Protein AF-A4H6W3-F1 (afdb_monomer)

Organism: Leishmania braziliensis (NCBI:txid5660)

Sequence (110 aa):
MGSAGGGGSGFPPGGPLGGFLDRALEWCSESHARDIASEMGVDLREIRFEKTPEGGMNVMVDAPKATPLQIEQLGKRVQEECPVARFRKTQVSSPKQEMKWVQLPPQYDR

InterPro domains:
  IPR036102 OsmC/Ohr superfamily [SSF82784] (20-92)

pLDDT: mean 73.42, std 17.26, range [34.59, 90.5]

Radius of gyration: 17.49 Å; Cα contacts (8 Å, |Δi|>4): 126; chains: 1; bounding box: 36×40×61 Å

Mean predicted aligned error: 10.93 Å

Solvent-accessible surface area (backbone atoms only — not comparable to full-atom values): 6588 Å² total; per-residue (Å²): 137,84,83,86,84,81,79,87,73,88,79,67,101,65,58,79,64,51,60,53,54,49,51,50,30,50,52,46,40,53,54,45,41,55,55,51,25,58,76,71,72,38,62,70,77,47,79,45,81,43,75,42,98,74,69,11,33,41,35,32,30,38,32,93,84,50,51,72,69,56,42,42,51,48,43,53,51,26,36,71,71,27,68,57,44,41,50,49,59,75,66,44,88,46,85,70,31,42,77,43,48,40,73,44,73,81,77,76,87,125

Secondary structure (DSSP, 8-state):
------------S--HHHHHHHHHHHHHHHHHHHHHHHHTT----EEEEEE-TTS-EEEEEE-TT--HHHHHHHHHHHHHH-HHHHHHHHH--SGGGSEEEEEPP-----

Nearest PDB structures (foldseek):
  8jiw-assembly1_BH  TM=6.450E-01  e=3.423E-01  Triticum aestivum
  8fmw-assembly1_C  TM=5.587E-01  e=7.070E-01  Borreliella burgdorferi B31
  5wyk-assembly1_SI  TM=4.043E-01  e=7.070E-01  Saccharomyces cerevisiae S288C
  6zqe-assembly1_DH  TM=3.829E-01  e=9.203E-01  Saccharomyces cerevisiae S288C
  7qiz-assembly1_x  TM=3.526E-01  e=5.457E+00  Solanum lycopersicum

Structure (mmCIF, N/CA/C/O backbone):
data_AF-A4H6W3-F1
#
_entry.id   AF-A4H6W3-F1
#
loop_
_atom_site.group_PDB
_atom_site.id
_atom_site.type_symbol
_atom_site.label_atom_id
_atom_site.label_alt_id
_atom_site.label_comp_id
_atom_site.label_asym_id
_atom_site.label_entity_id
_atom_site.label_seq_id
_atom_site.pdbx_PDB_ins_code
_atom_site.Cartn_x
_atom_site.Cartn_y
_atom_site.Cartn_z
_atom_site.occupancy
_atom_site.B_iso_or_equiv
_atom_site.auth_seq_id
_atom_site.auth_comp_id
_atom_site.auth_asym_id
_atom_site.auth_atom_id
_atom_site.pdbx_PDB_model_num
ATOM 1 N N . MET A 1 1 ? 4.016 28.205 -50.376 1.00 44.25 1 MET A N 1
ATOM 2 C CA . MET A 1 1 ? 4.354 26.993 -49.597 1.00 44.25 1 MET A CA 1
ATOM 3 C C . MET A 1 1 ? 4.032 27.299 -48.148 1.00 44.25 1 MET A C 1
ATOM 5 O O . MET A 1 1 ? 4.608 28.228 -47.602 1.00 44.25 1 MET A O 1
ATOM 9 N N . GLY A 1 2 ? 2.995 26.656 -47.610 1.00 38.00 2 GLY A N 1
ATOM 10 C CA . GLY A 1 2 ? 2.448 26.957 -46.289 1.00 38.00 2 GLY A CA 1
ATOM 11 C C . GLY A 1 2 ? 3.134 26.185 -45.160 1.00 38.00 2 GLY A C 1
ATOM 12 O O . GLY A 1 2 ? 3.535 25.045 -45.352 1.00 38.00 2 GLY A O 1
ATOM 13 N N . SER A 1 3 ? 3.203 26.862 -44.012 1.00 44.16 3 SER A N 1
ATOM 14 C CA . SER A 1 3 ? 3.145 26.378 -42.626 1.00 44.16 3 SER A CA 1
ATOM 15 C C . SER A 1 3 ? 4.064 25.238 -42.170 1.00 44.16 3 SER A C 1
ATOM 17 O O . SER A 1 3 ? 3.796 24.068 -42.416 1.00 44.16 3 SER A O 1
ATOM 19 N N . ALA A 1 4 ? 5.023 25.581 -41.306 1.00 44.91 4 ALA A N 1
ATOM 20 C CA . ALA A 1 4 ? 5.488 24.698 -40.238 1.00 44.91 4 ALA A CA 1
ATOM 21 C C . ALA A 1 4 ? 5.136 25.345 -38.890 1.00 44.91 4 ALA A C 1
ATOM 23 O O . ALA A 1 4 ? 5.862 26.189 -38.369 1.00 44.91 4 ALA A O 1
ATOM 24 N N . GLY A 1 5 ? 3.963 24.981 -38.370 1.00 43.53 5 GLY A N 1
ATOM 25 C CA . GLY A 1 5 ? 3.666 25.101 -36.950 1.00 43.53 5 GLY A CA 1
ATOM 26 C C . GLY A 1 5 ? 4.409 24.006 -36.188 1.00 43.53 5 GLY A C 1
ATOM 27 O O . GLY A 1 5 ? 4.471 22.866 -36.638 1.00 43.53 5 GLY A O 1
ATOM 28 N N . GLY A 1 6 ? 4.962 24.360 -35.035 1.00 37.91 6 GLY A N 1
ATOM 29 C CA . GLY A 1 6 ? 5.578 23.430 -34.095 1.00 37.91 6 GLY A CA 1
ATOM 30 C C . GLY A 1 6 ? 5.358 23.939 -32.681 1.00 37.91 6 GLY A C 1
ATOM 31 O O . GLY A 1 6 ? 6.277 24.445 -32.049 1.00 37.91 6 GLY A O 1
ATOM 32 N N . GLY A 1 7 ? 4.102 23.902 -32.237 1.00 37.09 7 GLY A N 1
ATOM 33 C CA . GLY A 1 7 ? 3.741 24.099 -30.839 1.00 37.09 7 GLY A CA 1
ATOM 34 C C . GLY A 1 7 ? 3.933 22.815 -30.032 1.00 37.09 7 GLY A C 1
ATOM 35 O O . GLY A 1 7 ? 3.753 21.721 -30.560 1.00 37.09 7 GLY A O 1
ATOM 36 N N . GLY A 1 8 ? 4.229 22.986 -28.741 1.00 39.81 8 GLY A N 1
ATOM 37 C CA . GLY A 1 8 ? 4.244 21.928 -27.725 1.00 39.81 8 GLY A CA 1
ATOM 38 C C . GLY A 1 8 ? 5.522 21.082 -27.762 1.00 39.81 8 GLY A C 1
ATOM 39 O O . GLY A 1 8 ? 6.001 20.695 -28.812 1.00 39.81 8 GLY A O 1
ATOM 40 N N . SER A 1 9 ? 6.155 20.708 -26.662 1.00 40.94 9 SER A N 1
ATOM 41 C CA . SER A 1 9 ? 5.705 20.648 -25.277 1.00 40.94 9 SER A CA 1
ATOM 42 C C . SER A 1 9 ? 6.974 20.530 -24.439 1.00 40.94 9 SER A C 1
ATOM 44 O O . SER A 1 9 ? 7.885 19.792 -24.818 1.00 40.94 9 SER A O 1
ATOM 46 N N . GLY A 1 10 ? 7.044 21.232 -23.310 1.00 37.50 10 GLY A N 1
ATOM 47 C CA . GLY A 1 10 ? 8.053 20.940 -22.300 1.00 37.50 10 GLY A CA 1
ATOM 48 C C . GLY A 1 10 ? 7.962 19.464 -21.919 1.00 37.50 10 GLY A C 1
ATOM 49 O O . GLY A 1 10 ? 6.898 18.991 -21.533 1.00 37.50 10 GLY A O 1
ATOM 50 N N . PHE A 1 11 ? 9.061 18.734 -22.076 1.00 34.59 11 PHE A N 1
ATOM 51 C CA . PHE A 1 11 ? 9.215 17.406 -21.500 1.00 34.59 11 PHE A CA 1
ATOM 52 C C . PHE A 1 11 ? 9.445 17.575 -19.990 1.00 34.59 11 PHE A C 1
ATOM 54 O O . PHE A 1 11 ? 10.494 18.105 -19.613 1.00 34.59 11 PHE A O 1
ATOM 61 N N . PRO A 1 12 ? 8.524 17.149 -19.103 1.00 46.84 12 PRO A N 1
ATOM 62 C CA . PRO A 1 12 ? 8.893 16.889 -17.722 1.00 46.84 12 PRO A CA 1
ATOM 63 C C . PRO A 1 12 ? 9.746 15.605 -17.669 1.00 46.84 12 PRO A C 1
ATOM 65 O O . PRO A 1 12 ? 9.716 14.795 -18.604 1.00 46.84 12 PRO A O 1
ATOM 68 N N . PRO A 1 13 ? 10.515 15.382 -16.591 1.00 42.88 13 PRO A N 1
ATOM 69 C CA . PRO A 1 13 ? 11.284 14.158 -16.407 1.00 42.88 13 PRO A CA 1
ATOM 70 C C . PRO A 1 13 ? 10.316 12.991 -16.158 1.00 42.88 13 PRO A C 1
ATOM 72 O O . PRO A 1 13 ? 9.907 12.722 -15.035 1.00 42.88 13 PRO A O 1
ATOM 75 N N . GLY A 1 14 ? 9.900 12.331 -17.235 1.00 44.22 14 GLY A N 1
ATOM 76 C CA . GLY A 1 14 ? 8.948 11.225 -17.208 1.00 44.22 14 GLY A CA 1
ATOM 77 C C . GLY A 1 14 ? 8.569 10.833 -18.629 1.00 44.22 14 GLY A C 1
ATOM 78 O O . GLY A 1 14 ? 7.533 11.246 -19.138 1.00 44.22 14 GLY A O 1
ATOM 79 N N . GLY A 1 15 ? 9.450 10.093 -19.303 1.00 37.00 15 GLY A N 1
ATOM 80 C CA . GLY A 1 15 ? 9.222 9.651 -20.678 1.00 37.00 15 GLY A CA 1
ATOM 81 C C . GLY A 1 15 ? 7.964 8.774 -20.832 1.00 37.00 15 GLY A C 1
ATOM 82 O O . GLY A 1 15 ? 7.452 8.240 -19.846 1.00 37.00 15 GLY A O 1
ATOM 83 N N . PRO A 1 16 ? 7.487 8.558 -22.072 1.00 43.25 16 PRO A N 1
ATOM 84 C CA . PRO A 1 16 ? 6.228 7.863 -22.381 1.00 43.25 16 PRO A CA 1
ATOM 85 C C . PRO A 1 16 ? 6.128 6.439 -21.810 1.00 43.25 16 PRO A C 1
ATOM 87 O O . PRO A 1 16 ? 5.028 5.944 -21.596 1.00 43.25 16 PRO A O 1
ATOM 90 N N . LEU A 1 17 ? 7.255 5.797 -21.493 1.00 45.69 17 LEU A N 1
ATOM 91 C CA . LEU A 1 17 ? 7.297 4.482 -20.846 1.00 45.69 17 LEU A CA 1
ATOM 92 C C . LEU A 1 17 ? 6.874 4.513 -19.369 1.00 45.69 17 LEU A C 1
ATOM 94 O O . LEU A 1 17 ? 6.315 3.531 -18.884 1.00 45.69 17 LEU A O 1
ATOM 98 N N . GLY A 1 18 ? 7.083 5.636 -18.674 1.00 53.25 18 GLY A N 1
ATOM 99 C CA . GLY A 1 18 ? 6.645 5.815 -17.289 1.00 53.25 18 GLY A CA 1
ATOM 100 C C . GLY A 1 18 ? 5.125 5.744 -17.177 1.00 53.25 18 GLY A C 1
ATOM 101 O O . GLY A 1 18 ? 4.609 5.022 -16.339 1.00 53.25 18 GLY A O 1
ATOM 102 N N . GLY A 1 19 ? 4.393 6.373 -18.102 1.00 64.56 19 GLY A N 1
ATOM 103 C CA . GLY A 1 19 ? 2.927 6.328 -18.117 1.00 64.56 19 GLY A CA 1
ATOM 104 C C . GLY A 1 19 ? 2.347 4.919 -18.280 1.00 64.56 19 GLY A C 1
ATOM 105 O O . GLY A 1 19 ? 1.423 4.557 -17.556 1.00 64.56 19 GLY A O 1
ATOM 106 N N . PHE A 1 20 ? 2.897 4.107 -19.190 1.00 69.12 20 PHE A N 1
ATOM 107 C CA . PHE A 1 20 ? 2.402 2.744 -19.429 1.00 69.12 20 PHE A CA 1
ATOM 108 C C . PHE A 1 20 ? 2.765 1.773 -18.305 1.00 69.12 20 PHE A C 1
ATOM 110 O O . PHE A 1 20 ? 1.905 1.006 -17.876 1.00 69.12 20 PHE A O 1
ATOM 117 N N . LEU A 1 21 ? 4.009 1.806 -17.816 1.00 70.56 21 LEU A N 1
ATOM 118 C CA . LEU A 1 21 ? 4.433 0.947 -16.707 1.00 70.56 21 LEU A CA 1
ATOM 119 C C . LEU A 1 21 ? 3.747 1.341 -15.400 1.00 70.56 21 LEU A C 1
ATOM 121 O O . LEU A 1 21 ? 3.346 0.458 -14.649 1.00 70.56 21 LEU A O 1
ATOM 125 N N . ASP A 1 22 ? 3.549 2.639 -15.158 1.00 72.25 22 ASP A N 1
ATOM 126 C CA . ASP A 1 22 ? 2.782 3.114 -14.009 1.00 72.25 22 ASP A CA 1
ATOM 127 C C . ASP A 1 22 ? 1.327 2.655 -14.101 1.00 72.25 22 ASP A C 1
ATOM 129 O O . ASP A 1 22 ? 0.802 2.144 -13.124 1.00 72.25 22 ASP A O 1
ATOM 133 N N . ARG A 1 23 ? 0.694 2.733 -15.276 1.00 76.75 23 ARG A N 1
ATOM 134 C CA . ARG A 1 23 ? -0.688 2.266 -15.453 1.00 76.75 23 ARG A CA 1
ATOM 135 C C . ARG A 1 23 ? -0.829 0.747 -15.338 1.00 76.75 23 ARG A C 1
ATOM 137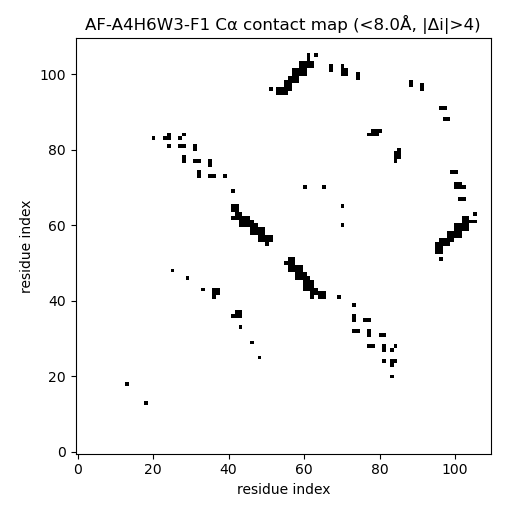 O O . ARG A 1 23 ? -1.811 0.260 -14.785 1.00 76.75 23 ARG A O 1
ATOM 144 N N . ALA A 1 24 ? 0.150 -0.008 -15.835 1.00 79.50 24 ALA A N 1
ATOM 145 C CA . ALA A 1 24 ? 0.205 -1.456 -15.652 1.00 79.50 24 ALA A CA 1
ATOM 146 C C . ALA A 1 24 ? 0.414 -1.824 -14.177 1.00 79.50 24 ALA A C 1
ATOM 148 O O . ALA A 1 24 ? -0.200 -2.767 -13.684 1.00 79.50 24 ALA A O 1
ATOM 149 N N . LEU A 1 25 ? 1.249 -1.064 -13.465 1.00 79.19 25 LEU A N 1
ATOM 150 C CA . LEU A 1 25 ? 1.457 -1.221 -12.034 1.00 79.19 25 LEU A CA 1
ATOM 151 C C . LEU A 1 25 ? 0.195 -0.883 -11.250 1.00 79.19 25 LEU A C 1
ATOM 153 O O . LEU A 1 25 ? -0.166 -1.669 -10.385 1.00 79.19 25 LEU A O 1
ATOM 157 N N . GLU A 1 26 ? -0.474 0.228 -11.551 1.00 83.12 26 GLU A N 1
ATOM 158 C CA . GLU A 1 26 ? -1.748 0.618 -10.939 1.00 83.12 26 GLU A CA 1
ATOM 159 C C . GLU A 1 26 ? -2.764 -0.515 -11.090 1.00 83.12 26 GLU A C 1
ATOM 161 O O . GLU A 1 26 ? -3.261 -1.025 -10.092 1.00 83.12 26 GLU A O 1
ATOM 166 N N . TRP A 1 27 ? -2.979 -1.005 -12.314 1.00 83.25 27 TRP A N 1
ATOM 167 C CA . TRP A 1 27 ? -3.961 -2.058 -12.573 1.00 83.25 27 TRP A CA 1
ATOM 168 C C . TRP A 1 27 ? -3.604 -3.399 -11.913 1.00 83.25 27 TRP A C 1
ATOM 170 O O . TRP A 1 27 ? -4.449 -4.012 -11.261 1.00 83.25 27 TRP A O 1
ATOM 180 N N . CYS A 1 28 ? -2.349 -3.845 -12.036 1.00 85.12 28 CYS A N 1
ATOM 181 C CA . CYS A 1 28 ? -1.859 -5.066 -11.390 1.00 85.12 28 CYS A CA 1
ATOM 182 C C . CYS A 1 28 ? -1.979 -4.976 -9.865 1.00 85.12 28 CYS A C 1
ATOM 184 O O . CYS A 1 28 ? -2.483 -5.895 -9.220 1.00 85.12 28 CYS A O 1
ATOM 186 N N . SER A 1 29 ? -1.562 -3.845 -9.291 1.00 83.44 29 SER A N 1
ATOM 187 C CA . SER A 1 29 ? -1.627 -3.617 -7.849 1.00 83.44 29 SER A CA 1
ATOM 188 C C . SER A 1 29 ? -3.070 -3.557 -7.365 1.00 83.44 29 SER A C 1
ATOM 190 O O . SER A 1 29 ? -3.371 -4.119 -6.323 1.00 83.44 29 SER A O 1
ATOM 192 N N . GLU A 1 30 ? -3.968 -2.915 -8.112 1.00 86.56 30 GLU A N 1
ATOM 193 C CA . GLU A 1 30 ? -5.386 -2.809 -7.768 1.00 86.56 30 GLU A CA 1
ATOM 194 C C . GLU A 1 30 ? -6.088 -4.172 -7.813 1.00 86.56 30 GLU A C 1
ATOM 196 O O . GLU A 1 30 ? -6.855 -4.491 -6.905 1.00 86.56 30 GLU A O 1
ATOM 201 N N . SER A 1 31 ? -5.797 -4.995 -8.829 1.00 87.25 31 SER A N 1
ATOM 202 C CA . SER A 1 31 ? -6.344 -6.353 -8.940 1.00 87.25 31 SER A CA 1
ATOM 203 C C . SER A 1 31 ? -5.917 -7.214 -7.751 1.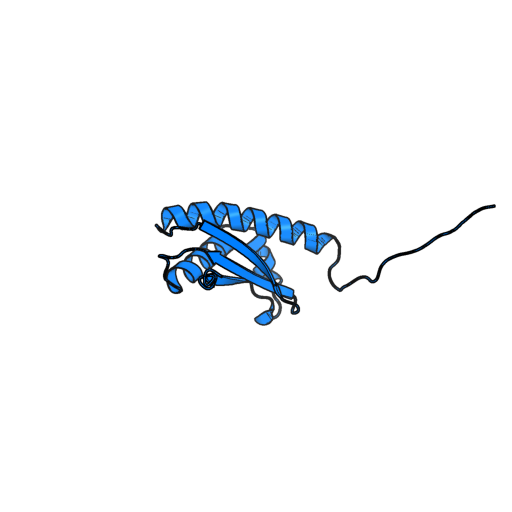00 87.25 31 SER A C 1
ATOM 205 O O . SER A 1 31 ? -6.770 -7.690 -7.008 1.00 87.25 31 SER A O 1
ATOM 207 N N . HIS A 1 32 ? -4.606 -7.337 -7.512 1.00 88.12 32 HIS A N 1
ATOM 208 C CA . HIS A 1 32 ? -4.089 -8.130 -6.393 1.00 88.12 32 HIS A CA 1
ATOM 209 C C . HIS A 1 32 ? -4.533 -7.578 -5.038 1.00 88.12 32 HIS A C 1
ATOM 211 O O . HIS A 1 32 ? -4.816 -8.345 -4.123 1.00 88.12 32 HIS A O 1
ATOM 217 N N . ALA A 1 33 ? -4.625 -6.255 -4.886 1.00 89.31 33 ALA A N 1
ATOM 218 C CA . ALA A 1 33 ? -5.042 -5.665 -3.623 1.00 89.31 33 ALA A CA 1
ATOM 219 C C . ALA A 1 33 ? -6.481 -6.023 -3.254 1.00 89.31 33 ALA A C 1
ATOM 221 O O . ALA A 1 33 ? -6.743 -6.252 -2.078 1.00 89.31 33 ALA A O 1
ATOM 222 N N . ARG A 1 34 ? -7.408 -6.105 -4.216 1.00 89.06 34 ARG A N 1
ATOM 223 C CA . ARG A 1 34 ? -8.785 -6.543 -3.931 1.00 89.06 34 ARG A CA 1
ATOM 224 C C . ARG A 1 34 ? -8.846 -8.004 -3.501 1.00 89.06 34 ARG A C 1
ATOM 226 O O . ARG A 1 34 ? -9.541 -8.320 -2.533 1.00 89.06 34 ARG A O 1
ATOM 233 N N . ASP A 1 35 ? -8.093 -8.863 -4.178 1.00 90.50 35 ASP A N 1
ATOM 234 C CA . ASP A 1 35 ? -8.045 -10.292 -3.867 1.00 90.50 35 ASP A CA 1
ATOM 235 C C . ASP A 1 35 ? -7.428 -10.521 -2.476 1.00 90.50 35 ASP A C 1
ATOM 237 O O . ASP A 1 35 ? -8.063 -11.103 -1.595 1.00 90.50 35 ASP A O 1
ATOM 241 N N . ILE A 1 36 ? -6.248 -9.948 -2.217 1.00 90.06 36 ILE A N 1
ATOM 242 C CA . ILE A 1 36 ? -5.554 -10.055 -0.926 1.00 90.06 36 ILE A CA 1
ATOM 243 C C . ILE A 1 36 ? -6.365 -9.408 0.204 1.00 90.06 36 ILE A C 1
ATOM 245 O O . ILE A 1 36 ? -6.427 -9.959 1.303 1.00 90.06 36 ILE A O 1
ATOM 249 N N . ALA A 1 37 ? -6.995 -8.251 -0.029 1.00 89.94 37 ALA A N 1
ATOM 250 C CA . ALA A 1 37 ? -7.837 -7.615 0.983 1.00 89.94 37 ALA A CA 1
ATOM 251 C C . ALA A 1 37 ? -9.002 -8.530 1.383 1.00 89.94 37 ALA A C 1
ATOM 253 O O . ALA A 1 37 ? -9.273 -8.683 2.574 1.00 89.94 37 ALA A O 1
ATOM 254 N N . SER A 1 38 ? -9.616 -9.206 0.408 1.00 89.31 38 SER A N 1
ATOM 255 C CA . SER A 1 38 ? -10.677 -10.185 0.657 1.00 89.31 38 SER A CA 1
ATOM 256 C C . SER A 1 38 ? -10.172 -11.374 1.485 1.00 89.31 38 SER 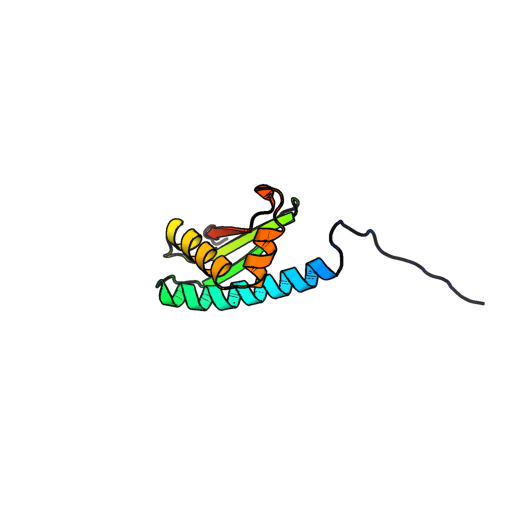A C 1
ATOM 258 O O . SER A 1 38 ? -10.826 -11.763 2.451 1.00 89.31 38 SER A O 1
ATOM 260 N N . GLU A 1 39 ? -8.983 -11.905 1.182 1.00 90.31 39 GLU A N 1
ATOM 261 C CA . GLU A 1 39 ? -8.348 -12.979 1.968 1.00 90.31 39 GLU A CA 1
ATOM 262 C C . GLU A 1 39 ? -8.013 -12.554 3.406 1.00 90.31 39 GLU A C 1
ATOM 264 O O . GLU A 1 39 ? -8.139 -13.343 4.342 1.00 90.31 39 GLU A O 1
ATOM 269 N N . MET A 1 40 ? -7.579 -11.305 3.592 1.00 87.88 40 MET A N 1
ATOM 270 C CA . MET A 1 40 ? -7.204 -10.745 4.894 1.00 87.88 40 MET A CA 1
ATOM 271 C C . MET A 1 40 ? -8.408 -10.270 5.722 1.00 87.88 40 MET A C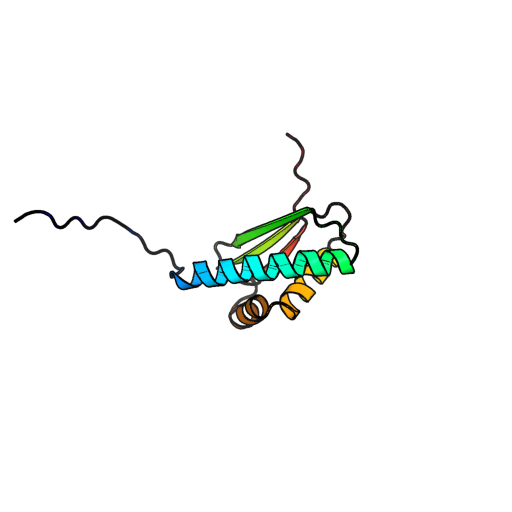 1
ATOM 273 O O . MET A 1 40 ? -8.227 -9.839 6.864 1.00 87.88 40 MET A O 1
ATOM 277 N N . GLY A 1 41 ? -9.623 -10.306 5.165 1.00 88.88 41 GLY A N 1
ATOM 278 C CA . GLY A 1 41 ? -10.821 -9.750 5.798 1.00 88.88 41 GLY A CA 1
ATOM 279 C C . GLY A 1 41 ? -10.796 -8.220 5.917 1.00 88.88 41 GLY A C 1
ATOM 280 O O . GLY A 1 41 ? -11.423 -7.655 6.814 1.00 88.88 41 GLY A O 1
ATOM 281 N N . VAL A 1 42 ? -10.049 -7.544 5.042 1.00 89.19 42 VAL A N 1
ATOM 282 C CA . VAL A 1 42 ? -9.975 -6.084 4.949 1.00 89.19 42 VAL A CA 1
ATOM 28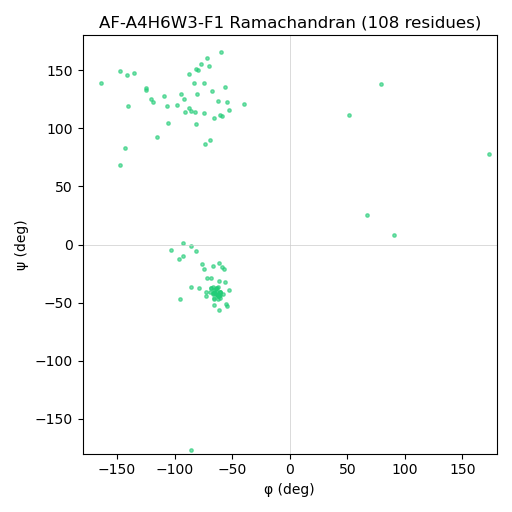3 C C . VAL A 1 42 ? -11.087 -5.587 4.022 1.00 89.19 42 VAL A C 1
ATOM 285 O O . VAL A 1 42 ? -11.105 -5.899 2.836 1.00 89.19 42 VAL A O 1
ATOM 288 N N . ASP A 1 43 ? -12.007 -4.784 4.566 1.00 88.94 43 ASP A N 1
ATOM 289 C CA . ASP A 1 43 ? -13.060 -4.106 3.794 1.00 88.94 43 ASP A CA 1
ATOM 290 C C . ASP A 1 43 ? -12.455 -2.945 2.997 1.00 88.94 43 ASP A C 1
ATOM 292 O O . ASP A 1 43 ? -12.371 -1.820 3.489 1.00 88.94 43 ASP A O 1
ATOM 296 N N . LEU A 1 44 ? -11.964 -3.255 1.799 1.00 87.56 44 LEU A N 1
ATOM 297 C CA . LEU A 1 44 ? -11.339 -2.314 0.881 1.00 87.56 44 LEU A CA 1
ATOM 298 C C . LEU A 1 44 ? -12.389 -1.717 -0.067 1.00 87.56 44 LEU A C 1
ATOM 300 O O . LEU A 1 44 ? -12.928 -2.412 -0.928 1.00 87.56 44 LEU A O 1
ATOM 304 N N . ARG A 1 45 ? -12.640 -0.413 0.056 1.00 88.19 45 ARG A N 1
ATOM 305 C CA . ARG A 1 45 ? -13.646 0.313 -0.734 1.00 88.19 45 ARG A CA 1
ATOM 306 C C . ARG A 1 45 ? -13.051 0.982 -1.959 1.00 88.19 45 ARG A C 1
ATOM 308 O O . ARG A 1 45 ? -13.582 0.858 -3.060 1.00 88.19 45 ARG A O 1
ATOM 315 N N . GLU A 1 46 ? -11.939 1.679 -1.765 1.00 86.06 46 GLU A N 1
ATOM 316 C CA . GLU A 1 46 ? -11.288 2.460 -2.809 1.00 86.06 46 GLU A CA 1
ATOM 317 C C . GLU A 1 46 ? -9.764 2.345 -2.700 1.00 86.06 46 GLU A C 1
ATOM 319 O O . GLU A 1 46 ? -9.212 2.255 -1.604 1.00 86.06 46 GLU A O 1
ATOM 324 N N . ILE A 1 47 ? -9.081 2.366 -3.845 1.00 86.38 47 ILE A N 1
ATOM 325 C CA . ILE A 1 47 ? -7.626 2.497 -3.940 1.00 86.38 47 ILE A CA 1
ATOM 326 C C . ILE A 1 47 ? -7.325 3.685 -4.847 1.00 86.38 47 ILE A C 1
ATOM 328 O O . ILE A 1 47 ? -7.873 3.788 -5.943 1.00 86.38 47 ILE A O 1
ATOM 332 N N . ARG A 1 48 ? -6.420 4.560 -4.410 1.00 85.50 48 ARG A N 1
ATOM 333 C CA . ARG A 1 48 ? -5.906 5.682 -5.195 1.00 85.50 48 ARG A CA 1
ATOM 334 C C . ARG A 1 48 ? -4.391 5.629 -5.260 1.00 85.50 48 ARG A C 1
ATOM 336 O O . ARG A 1 48 ? -3.728 5.460 -4.241 1.00 85.50 48 ARG A O 1
ATOM 343 N N . PHE A 1 49 ? -3.851 5.832 -6.453 1.00 84.94 49 PHE A N 1
ATOM 344 C CA . PHE A 1 49 ? -2.415 5.907 -6.688 1.00 84.94 49 PHE A CA 1
ATOM 345 C C . PHE A 1 49 ? -2.033 7.361 -6.957 1.00 84.94 49 PHE A C 1
ATOM 347 O O . PHE A 1 49 ? -2.512 7.975 -7.908 1.00 84.94 49 PHE A O 1
ATOM 354 N N . GLU A 1 50 ? -1.170 7.919 -6.117 1.00 82.19 50 GLU A N 1
ATOM 355 C CA . GLU A 1 50 ? -0.673 9.284 -6.232 1.00 82.19 50 GLU A CA 1
ATOM 356 C C . GLU A 1 50 ? 0.843 9.265 -6.415 1.00 82.19 50 GLU A C 1
ATOM 358 O O . GLU A 1 50 ? 1.588 8.719 -5.601 1.00 82.19 50 GLU A O 1
ATOM 363 N N . LYS A 1 51 ? 1.326 9.859 -7.506 1.00 79.38 51 LYS A N 1
ATOM 364 C CA . LYS A 1 51 ? 2.763 9.958 -7.770 1.00 79.38 51 LYS A CA 1
ATOM 365 C C . LYS A 1 51 ? 3.340 11.118 -6.974 1.00 79.38 51 LYS A C 1
ATOM 367 O O . LYS A 1 51 ? 2.831 12.233 -7.051 1.00 79.38 51 LYS A O 1
ATOM 372 N N . THR A 1 52 ? 4.419 10.873 -6.241 1.00 77.94 52 THR A N 1
ATOM 373 C CA . THR A 1 52 ? 5.105 11.945 -5.518 1.00 77.94 52 THR A CA 1
ATOM 374 C C . THR A 1 52 ? 6.001 12.730 -6.482 1.00 77.94 52 THR A C 1
ATOM 376 O O . THR A 1 52 ? 6.538 12.155 -7.435 1.00 77.94 52 THR A O 1
ATOM 379 N N . PRO A 1 53 ? 6.228 14.036 -6.246 1.00 73.75 53 PRO A N 1
ATOM 380 C CA . PRO A 1 53 ? 7.131 14.846 -7.072 1.00 73.75 53 PRO A CA 1
ATOM 381 C C . PRO A 1 53 ? 8.585 14.340 -7.061 1.00 73.75 53 PRO A C 1
ATOM 383 O O . PRO A 1 53 ? 9.378 14.702 -7.923 1.00 73.75 53 PRO A O 1
ATOM 386 N N . GLU A 1 54 ? 8.935 13.478 -6.105 1.00 75.44 54 GLU A N 1
ATOM 387 C CA . GLU A 1 54 ? 10.249 12.845 -5.959 1.00 75.44 54 GLU A CA 1
ATOM 388 C C . GLU A 1 54 ? 10.384 11.551 -6.795 1.00 75.44 54 GLU A C 1
ATOM 390 O O . GLU A 1 54 ? 11.442 10.920 -6.797 1.00 75.44 54 GLU A O 1
ATOM 395 N N . GLY A 1 55 ? 9.329 11.149 -7.518 1.00 72.38 55 GLY A N 1
ATOM 396 C CA . GLY A 1 55 ? 9.291 9.939 -8.350 1.00 72.38 55 GLY A CA 1
ATOM 397 C C . GLY A 1 55 ? 8.802 8.676 -7.627 1.00 72.38 55 GLY A C 1
ATOM 398 O O . GLY A 1 55 ? 8.868 7.579 -8.185 1.00 72.38 55 GLY A O 1
ATOM 399 N N . GLY A 1 56 ? 8.314 8.814 -6.393 1.00 77.75 56 GLY A N 1
ATOM 400 C CA . GLY A 1 56 ? 7.681 7.745 -5.620 1.00 77.75 56 GLY A CA 1
ATOM 401 C C . GLY A 1 56 ? 6.193 7.584 -5.918 1.00 77.75 56 GLY A C 1
ATOM 402 O O . GLY A 1 56 ? 5.631 8.259 -6.784 1.00 77.75 56 GLY A O 1
ATOM 403 N N . MET A 1 57 ? 5.546 6.666 -5.199 1.00 82.62 57 MET A N 1
ATOM 404 C CA . MET A 1 57 ? 4.116 6.391 -5.356 1.00 82.62 57 MET A CA 1
ATOM 405 C C . MET A 1 57 ? 3.457 6.155 -3.998 1.00 82.62 57 MET A C 1
ATOM 407 O O . MET A 1 57 ? 3.791 5.210 -3.290 1.00 82.62 57 MET A O 1
ATOM 411 N N . ASN A 1 58 ? 2.489 6.990 -3.649 1.00 85.31 58 ASN A N 1
ATOM 412 C CA . ASN A 1 58 ? 1.614 6.773 -2.510 1.00 85.31 58 ASN A CA 1
ATOM 413 C C . ASN A 1 58 ? 0.369 6.025 -2.979 1.00 85.31 58 ASN A C 1
ATOM 415 O O . ASN A 1 58 ? -0.321 6.453 -3.900 1.00 85.31 58 ASN A O 1
ATOM 419 N N . VAL A 1 59 ? 0.086 4.902 -2.339 1.00 87.31 59 VAL A N 1
ATOM 420 C CA . VAL A 1 59 ? -1.115 4.103 -2.543 1.00 87.31 59 VAL A CA 1
ATOM 421 C C . VAL A 1 59 ? -2.001 4.340 -1.342 1.00 87.31 59 VAL A C 1
ATOM 423 O O . VAL A 1 59 ? -1.723 3.863 -0.243 1.00 87.31 59 VAL A O 1
ATOM 426 N N . MET A 1 60 ? -3.040 5.132 -1.542 1.00 88.50 60 MET A N 1
ATOM 427 C CA . MET A 1 60 ? -4.003 5.438 -0.502 1.00 88.50 60 MET A CA 1
ATOM 428 C C . MET A 1 60 ? -5.175 4.478 -0.620 1.00 88.50 60 MET A C 1
ATOM 430 O O . MET A 1 60 ? -5.742 4.330 -1.701 1.00 88.50 60 MET A O 1
ATOM 434 N N . VAL A 1 61 ? -5.549 3.840 0.482 1.00 88.75 61 VAL A N 1
ATOM 435 C CA . VAL A 1 61 ? -6.638 2.861 0.500 1.00 88.75 61 VAL A CA 1
ATOM 436 C C . VAL A 1 61 ? -7.737 3.286 1.464 1.00 88.75 61 VAL A C 1
ATOM 438 O O . VAL A 1 61 ? -7.475 3.536 2.641 1.00 88.75 61 VAL A O 1
ATOM 441 N N . ASP A 1 62 ? -8.971 3.381 0.977 1.00 88.25 62 ASP A N 1
ATOM 442 C CA . ASP A 1 62 ? -10.137 3.537 1.842 1.00 88.25 62 ASP A CA 1
ATOM 443 C C . ASP A 1 62 ? -10.540 2.162 2.369 1.00 88.25 62 ASP A C 1
ATOM 445 O O . ASP A 1 62 ? -11.095 1.329 1.649 1.00 88.25 62 ASP A O 1
ATOM 449 N N . ALA A 1 63 ? -10.201 1.922 3.630 1.00 88.19 63 ALA A N 1
ATOM 450 C CA . ALA A 1 63 ? -10.523 0.695 4.332 1.00 88.19 63 ALA A CA 1
ATOM 451 C C . ALA A 1 63 ? -10.867 1.025 5.792 1.00 88.19 63 ALA A C 1
ATOM 453 O O . ALA A 1 63 ? -9.997 0.956 6.662 1.00 88.19 63 ALA A O 1
ATOM 454 N N . PRO A 1 64 ? -12.113 1.425 6.101 1.00 83.75 64 PRO A N 1
ATOM 455 C CA . PRO A 1 64 ? -12.457 2.082 7.368 1.00 83.75 64 PRO A CA 1
ATOM 456 C C . PRO A 1 64 ? -12.310 1.187 8.604 1.00 83.75 64 PRO A C 1
ATOM 458 O O . PRO A 1 64 ? -12.242 1.684 9.724 1.00 83.75 64 PRO A O 1
ATOM 461 N N . LYS A 1 65 ? -12.271 -0.136 8.417 1.00 86.25 65 LYS A N 1
ATOM 462 C CA . LYS A 1 65 ? -12.096 -1.120 9.496 1.00 86.25 65 LYS A CA 1
ATOM 463 C C . LYS A 1 65 ? -10.681 -1.695 9.568 1.00 86.25 65 LYS A C 1
ATOM 465 O O . LYS A 1 65 ? -10.406 -2.491 10.461 1.00 86.25 65 LYS A O 1
ATOM 470 N N . ALA A 1 66 ? -9.807 -1.335 8.631 1.00 86.50 66 ALA A N 1
ATOM 471 C CA . ALA A 1 66 ? -8.447 -1.843 8.594 1.00 86.50 66 ALA A CA 1
ATOM 472 C C . ALA A 1 66 ? -7.541 -1.049 9.531 1.00 86.50 66 ALA A C 1
ATOM 474 O O . ALA A 1 66 ? -7.602 0.178 9.604 1.00 86.50 66 ALA A O 1
ATOM 475 N N . THR A 1 67 ? -6.667 -1.764 10.227 1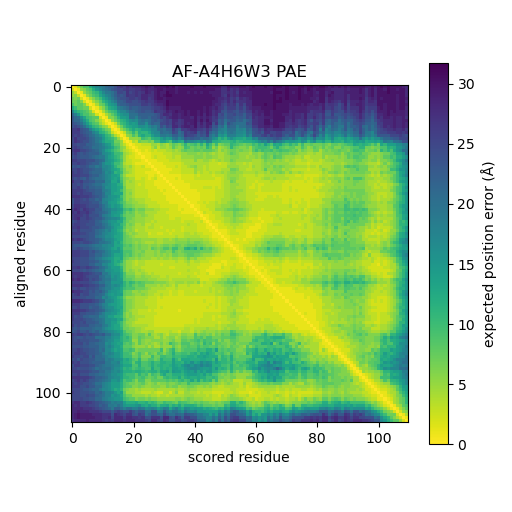.00 87.88 67 THR A N 1
ATOM 476 C CA . THR A 1 67 ? -5.577 -1.154 10.989 1.00 87.88 67 THR A CA 1
ATOM 477 C C . THR A 1 67 ? -4.441 -0.724 10.052 1.00 87.88 67 THR A C 1
ATOM 479 O O . THR A 1 67 ? -4.258 -1.338 8.997 1.00 87.88 67 THR A O 1
ATOM 482 N N . PRO A 1 68 ? -3.608 0.260 10.442 1.00 85.81 68 PRO A N 1
ATOM 483 C CA . PRO A 1 68 ? -2.435 0.648 9.655 1.00 85.81 68 PRO A CA 1
ATOM 484 C C . PRO A 1 68 ? -1.522 -0.540 9.317 1.00 85.81 68 PRO A C 1
ATOM 486 O O . PRO A 1 68 ? -1.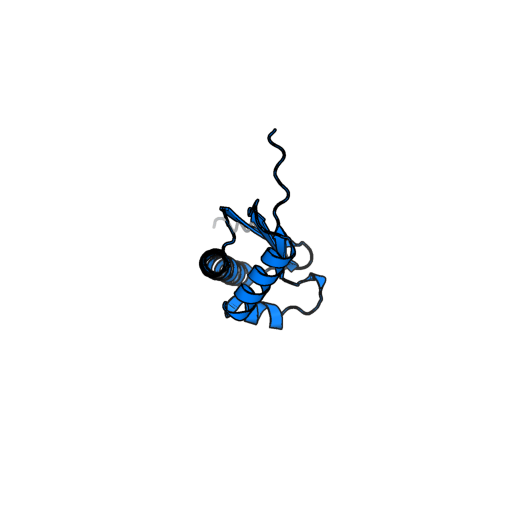077 -0.678 8.183 1.00 85.81 68 PRO A O 1
ATOM 489 N N . LEU A 1 69 ? -1.335 -1.459 10.269 1.00 89.06 69 LEU A N 1
ATOM 490 C CA . LEU A 1 69 ? -0.531 -2.667 10.080 1.00 89.06 69 LEU A CA 1
ATOM 491 C C . LEU A 1 69 ? -1.118 -3.608 9.014 1.00 89.06 69 LEU A C 1
ATOM 493 O O . LEU A 1 69 ? -0.372 -4.189 8.231 1.00 89.06 69 LEU A O 1
ATOM 497 N N . GLN A 1 70 ? -2.445 -3.748 8.946 1.00 90.12 70 GLN A N 1
ATOM 498 C CA . GLN A 1 70 ? -3.095 -4.541 7.895 1.00 90.12 70 GLN A CA 1
ATOM 499 C C . GLN A 1 70 ? -2.918 -3.907 6.513 1.00 90.12 70 GLN A C 1
ATOM 501 O O . GLN A 1 70 ? -2.725 -4.631 5.540 1.00 90.12 70 GLN A O 1
ATOM 506 N N . ILE A 1 71 ? -2.936 -2.575 6.421 1.00 88.50 71 ILE A N 1
ATOM 507 C CA . ILE A 1 71 ? -2.694 -1.863 5.160 1.00 88.50 71 ILE A CA 1
ATOM 508 C C . ILE A 1 71 ? -1.238 -1.995 4.705 1.00 88.50 71 ILE A C 1
ATOM 510 O O . ILE A 1 71 ? -0.981 -2.248 3.528 1.00 88.50 71 ILE A O 1
ATOM 514 N N . GLU A 1 72 ? -0.283 -1.902 5.628 1.00 88.75 72 GLU A N 1
ATOM 515 C CA . GLU A 1 72 ? 1.127 -2.157 5.323 1.00 88.75 72 GLU A CA 1
ATOM 516 C C . GLU A 1 72 ? 1.353 -3.602 4.850 1.00 88.75 72 GLU A C 1
ATOM 518 O O . GLU A 1 72 ? 2.052 -3.835 3.861 1.00 88.75 72 GLU A O 1
ATOM 523 N N . GLN A 1 73 ? 0.732 -4.582 5.517 1.00 90.38 73 GLN A N 1
ATOM 524 C CA . GLN A 1 73 ? 0.806 -5.993 5.127 1.00 90.38 73 GLN A CA 1
ATOM 525 C C . GLN A 1 73 ? 0.167 -6.257 3.761 1.00 90.38 73 GLN A C 1
ATOM 527 O O . GLN A 1 73 ? 0.761 -6.969 2.951 1.00 90.38 73 GLN A O 1
ATOM 532 N N . LEU A 1 74 ? -0.995 -5.655 3.487 1.00 89.81 74 LEU A N 1
ATOM 533 C CA . LEU A 1 74 ? -1.646 -5.690 2.177 1.00 89.81 74 LEU A CA 1
ATOM 534 C C . LEU A 1 74 ? -0.682 -5.188 1.098 1.00 89.81 74 LEU A C 1
ATOM 536 O O . LEU A 1 74 ? -0.422 -5.890 0.123 1.00 89.81 74 LEU A O 1
ATOM 540 N N . GLY A 1 75 ? -0.078 -4.017 1.311 1.00 88.12 75 GLY A N 1
ATOM 541 C CA . GLY A 1 75 ? 0.879 -3.440 0.373 1.00 88.12 75 GLY A CA 1
ATOM 542 C C . GLY A 1 75 ? 2.111 -4.305 0.141 1.00 88.12 75 GLY A C 1
ATOM 543 O O . GLY A 1 75 ? 2.556 -4.466 -0.997 1.00 88.12 75 GLY A O 1
ATOM 544 N N . LYS A 1 76 ? 2.640 -4.917 1.205 1.00 87.81 76 LYS A N 1
ATOM 545 C CA . LYS A 1 76 ? 3.766 -5.848 1.108 1.00 87.81 76 LYS A CA 1
ATOM 546 C C . LYS A 1 76 ? 3.409 -7.079 0.271 1.00 87.81 76 LYS A C 1
ATOM 548 O O . LYS A 1 76 ? 4.175 -7.425 -0.625 1.00 87.81 76 LYS A O 1
ATOM 553 N N . ARG A 1 77 ? 2.246 -7.696 0.511 1.00 88.75 77 ARG A N 1
ATOM 554 C CA . ARG A 1 77 ? 1.776 -8.849 -0.273 1.00 88.75 77 ARG A CA 1
ATOM 555 C C . ARG A 1 77 ? 1.560 -8.485 -1.742 1.00 88.75 77 ARG A C 1
ATOM 557 O O . ARG A 1 77 ? 2.041 -9.197 -2.615 1.00 88.75 77 ARG A O 1
ATOM 564 N N . VAL A 1 78 ? 0.948 -7.335 -2.029 1.00 87.56 78 VAL A N 1
ATOM 565 C CA . VAL A 1 78 ? 0.765 -6.854 -3.410 1.00 87.56 78 VAL A CA 1
ATOM 566 C C . VAL A 1 78 ? 2.109 -6.654 -4.118 1.00 87.56 78 VAL A C 1
ATOM 568 O O . VAL A 1 78 ? 2.252 -7.017 -5.282 1.00 87.56 78 VAL A O 1
ATOM 571 N N . GLN A 1 79 ? 3.121 -6.115 -3.430 1.00 83.44 79 GLN A N 1
ATOM 572 C CA . GLN A 1 79 ? 4.467 -5.960 -3.996 1.00 83.44 79 GLN A CA 1
ATOM 573 C C . GLN A 1 79 ? 5.191 -7.293 -4.234 1.00 83.44 79 GLN A C 1
ATOM 575 O O . GLN A 1 79 ? 6.057 -7.365 -5.107 1.00 83.44 79 GLN A O 1
ATOM 580 N N . GLU A 1 80 ? 4.887 -8.323 -3.446 1.00 84.19 80 GLU A N 1
ATOM 581 C CA . GLU A 1 80 ? 5.452 -9.666 -3.600 1.00 84.19 80 GLU A CA 1
ATOM 582 C C . GLU A 1 80 ? 4.774 -10.441 -4.738 1.00 84.19 80 GLU A C 1
ATOM 584 O O . GLU A 1 80 ? 5.464 -11.138 -5.488 1.00 84.19 80 GLU A O 1
ATOM 589 N N . GLU A 1 81 ? 3.459 -10.273 -4.902 1.00 81.44 81 GLU A N 1
ATOM 590 C CA . GLU A 1 81 ? 2.656 -10.976 -5.905 1.00 81.44 81 GLU A CA 1
ATOM 591 C C . GLU A 1 81 ? 2.654 -10.286 -7.279 1.00 81.44 81 GLU A C 1
ATOM 593 O O . GLU A 1 81 ? 2.717 -10.975 -8.295 1.00 81.44 81 GLU A O 1
ATOM 598 N N . CYS A 1 82 ? 2.659 -8.948 -7.349 1.00 79.81 82 CYS A N 1
ATOM 599 C CA . CYS A 1 82 ? 2.660 -8.220 -8.620 1.00 79.81 82 CYS A CA 1
ATOM 600 C C . CYS A 1 82 ? 4.087 -8.109 -9.204 1.00 79.81 82 CYS A C 1
ATOM 602 O O . CYS A 1 82 ? 4.923 -7.363 -8.673 1.00 79.81 82 CYS A O 1
ATOM 604 N N . PRO A 1 83 ? 4.387 -8.740 -10.361 1.00 72.56 83 PRO A N 1
ATOM 605 C CA . PRO A 1 83 ? 5.725 -8.706 -10.958 1.00 72.56 83 PRO A CA 1
ATOM 606 C C . PRO A 1 83 ? 6.185 -7.289 -11.319 1.00 72.56 83 PRO A C 1
ATOM 608 O O . PRO A 1 83 ? 7.372 -6.977 -11.233 1.00 72.56 83 PRO A O 1
ATOM 611 N N . VAL A 1 84 ? 5.242 -6.414 -11.685 1.00 71.75 84 VAL A N 1
ATOM 612 C CA . VAL A 1 84 ? 5.514 -5.016 -12.052 1.00 71.75 84 VAL A CA 1
ATOM 613 C C . VAL A 1 84 ? 5.874 -4.181 -10.820 1.00 71.75 84 VAL A C 1
ATOM 615 O O . VAL A 1 84 ? 6.821 -3.395 -10.863 1.00 71.75 84 VAL A O 1
ATOM 618 N N . ALA A 1 85 ? 5.180 -4.383 -9.696 1.00 70.25 85 ALA A N 1
ATOM 619 C CA . ALA A 1 85 ? 5.504 -3.722 -8.433 1.00 70.25 85 ALA A CA 1
ATOM 620 C C . ALA A 1 85 ? 6.867 -4.188 -7.897 1.00 70.25 85 ALA A C 1
ATOM 622 O O . ALA A 1 85 ? 7.696 -3.369 -7.489 1.00 70.25 85 ALA A O 1
ATOM 623 N N . ARG A 1 86 ? 7.150 -5.493 -7.996 1.00 71.31 86 ARG A N 1
ATOM 624 C CA . ARG A 1 86 ? 8.462 -6.064 -7.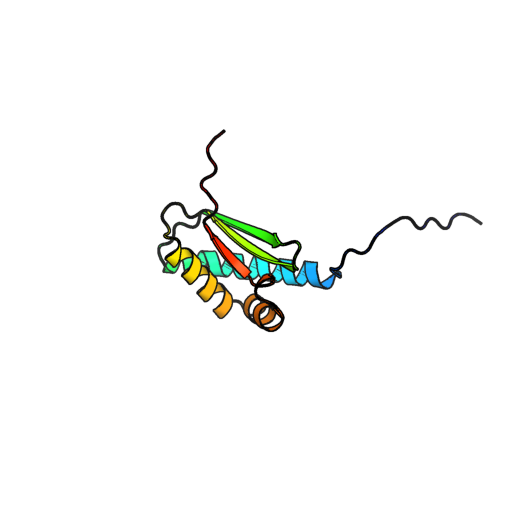673 1.00 71.31 86 ARG A CA 1
ATOM 625 C C . ARG A 1 86 ? 9.570 -5.490 -8.556 1.00 71.31 86 ARG A C 1
ATOM 627 O O . ARG A 1 86 ? 10.628 -5.131 -8.046 1.00 71.31 86 ARG A O 1
ATOM 634 N N . PHE A 1 87 ? 9.329 -5.358 -9.859 1.00 70.31 87 PHE A N 1
ATOM 635 C CA . PHE A 1 87 ? 10.274 -4.737 -10.785 1.00 70.31 87 PHE A CA 1
ATOM 636 C C . PHE A 1 87 ? 10.527 -3.266 -10.431 1.00 70.31 87 PHE A C 1
ATOM 638 O O . PHE A 1 87 ? 11.681 -2.853 -10.332 1.00 70.31 87 PHE A O 1
ATOM 645 N N . ARG A 1 88 ? 9.484 -2.486 -10.123 1.00 68.19 88 ARG A N 1
ATOM 646 C CA . ARG A 1 88 ? 9.646 -1.101 -9.655 1.00 68.19 88 ARG A CA 1
ATOM 647 C C . ARG A 1 88 ? 10.503 -1.021 -8.397 1.00 68.19 88 ARG A C 1
ATOM 649 O O . ARG A 1 88 ? 11.401 -0.190 -8.353 1.00 68.19 88 ARG A O 1
ATOM 656 N N . LYS A 1 89 ? 10.308 -1.914 -7.420 1.00 66.56 89 LYS A N 1
ATOM 657 C CA . LYS A 1 89 ? 11.140 -1.987 -6.204 1.00 66.56 89 LYS A CA 1
ATOM 658 C C . LYS A 1 89 ? 12.633 -2.154 -6.512 1.00 66.56 89 LYS A C 1
ATOM 660 O O . LYS A 1 89 ? 13.456 -1.614 -5.787 1.00 66.56 89 LYS A O 1
ATOM 665 N N . THR A 1 90 ? 12.988 -2.841 -7.601 1.00 65.19 90 THR A N 1
ATOM 666 C CA . THR A 1 90 ? 14.392 -2.961 -8.048 1.00 65.19 90 THR A CA 1
ATOM 667 C C . THR A 1 90 ? 14.940 -1.704 -8.733 1.00 65.19 90 THR A C 1
ATOM 669 O O . THR A 1 90 ? 16.153 -1.560 -8.836 1.00 65.19 90 THR A O 1
ATOM 672 N N . GLN A 1 91 ? 14.074 -0.785 -9.176 1.00 64.25 91 GLN A N 1
ATOM 673 C CA . GLN A 1 91 ? 14.456 0.498 -9.785 1.00 64.25 91 GLN A CA 1
ATOM 674 C C . GLN A 1 91 ? 14.463 1.674 -8.794 1.00 64.25 91 GLN A C 1
ATOM 676 O O . GLN A 1 91 ? 14.994 2.742 -9.104 1.00 64.25 91 GLN A O 1
ATOM 681 N N . VAL A 1 92 ? 13.895 1.495 -7.597 1.00 65.56 92 VAL A N 1
ATOM 682 C CA . VAL A 1 92 ? 13.925 2.491 -6.520 1.00 65.56 92 VAL A CA 1
ATOM 683 C C . VAL A 1 92 ? 15.368 2.660 -6.044 1.00 65.56 92 VAL A C 1
ATOM 685 O O . VAL A 1 92 ? 15.935 1.782 -5.402 1.00 65.56 92 VAL A O 1
ATOM 688 N N . SER A 1 93 ? 15.967 3.807 -6.367 1.00 65.06 93 SER A N 1
ATOM 689 C CA . SER A 1 93 ? 17.354 4.132 -5.994 1.00 65.06 93 SER A CA 1
ATOM 690 C C . SER A 1 93 ? 17.439 4.903 -4.671 1.00 65.06 93 SER A C 1
ATOM 692 O O . SER A 1 93 ? 18.525 5.100 -4.131 1.00 65.06 93 SER A O 1
ATOM 694 N N . SER A 1 94 ? 16.298 5.358 -4.140 1.00 67.19 94 SER A N 1
ATOM 695 C CA . SER A 1 94 ? 16.212 6.085 -2.872 1.00 67.19 94 SER A CA 1
ATOM 696 C C . SER A 1 94 ? 14.894 5.797 -2.134 1.00 67.19 94 SER A C 1
ATOM 698 O O . SER A 1 94 ? 13.867 5.629 -2.788 1.00 67.19 94 SER A O 1
ATOM 700 N N . PRO A 1 95 ? 14.859 5.832 -0.786 1.00 69.38 95 PRO A N 1
ATOM 701 C CA . PRO A 1 95 ? 13.639 5.572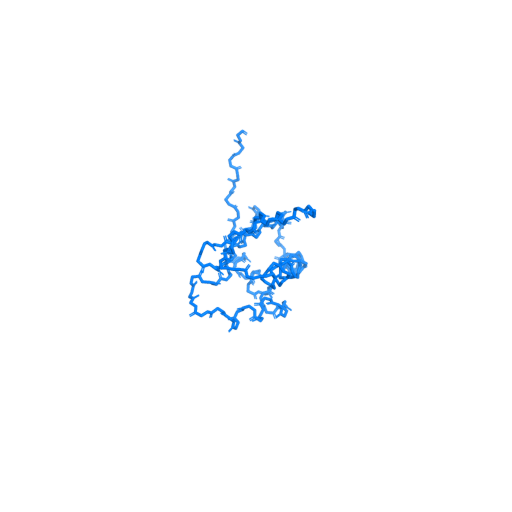 -0.001 1.00 69.38 95 PRO A CA 1
ATOM 702 C C . PRO A 1 95 ? 12.463 6.516 -0.308 1.00 69.38 95 PRO A C 1
ATOM 704 O O . PRO A 1 95 ? 11.311 6.224 0.004 1.00 69.38 95 PRO A O 1
ATOM 707 N N . LYS A 1 96 ? 12.745 7.675 -0.914 1.00 66.75 96 LYS A N 1
ATOM 708 C CA . LYS A 1 96 ? 11.742 8.663 -1.341 1.00 66.75 96 LYS A CA 1
ATOM 709 C C . LYS A 1 96 ? 10.965 8.238 -2.590 1.00 66.75 96 LYS A C 1
ATOM 711 O O . LYS A 1 96 ? 9.864 8.721 -2.828 1.00 66.75 96 LYS A O 1
ATOM 716 N N . GLN A 1 97 ? 11.532 7.323 -3.370 1.00 70.50 97 GLN A N 1
ATOM 717 C CA . GLN A 1 97 ? 10.925 6.769 -4.580 1.00 70.50 97 GLN A CA 1
ATOM 718 C C . GLN A 1 97 ? 10.131 5.482 -4.303 1.00 70.50 97 GLN A C 1
ATOM 720 O O . GLN A 1 97 ? 9.588 4.875 -5.226 1.00 70.50 97 GLN A O 1
ATOM 725 N N . GLU A 1 98 ? 10.069 5.050 -3.042 1.00 77.38 98 GLU A N 1
ATOM 726 C CA . GLU A 1 98 ? 9.388 3.824 -2.649 1.00 77.38 98 GLU A CA 1
ATOM 727 C C . GLU A 1 98 ? 7.861 3.945 -2.767 1.00 77.38 98 GLU A C 1
ATOM 729 O O . GLU A 1 98 ? 7.285 5.033 -2.688 1.00 77.38 98 GLU A O 1
ATOM 734 N N . MET A 1 99 ? 7.207 2.801 -2.971 1.00 80.62 99 MET A N 1
ATOM 735 C CA . MET A 1 99 ? 5.754 2.698 -2.996 1.00 80.62 99 MET A CA 1
ATOM 736 C C . MET A 1 99 ? 5.227 2.523 -1.571 1.00 80.62 99 MET A C 1
ATOM 738 O O . MET A 1 99 ? 5.499 1.500 -0.940 1.00 80.62 99 MET A O 1
ATOM 742 N N . LYS A 1 100 ? 4.465 3.495 -1.067 1.00 85.00 100 LYS A N 1
ATOM 743 C CA . LYS A 1 100 ? 3.948 3.491 0.307 1.00 85.00 100 LYS A CA 1
ATOM 744 C C . LYS A 1 100 ? 2.451 3.259 0.327 1.00 85.00 100 LYS A C 1
ATOM 746 O O . LYS A 1 100 ? 1.718 3.983 -0.332 1.00 85.00 100 LYS A O 1
ATOM 751 N N . TRP A 1 101 ? 2.013 2.278 1.106 1.00 87.56 101 TRP A N 1
ATOM 752 C CA . TRP A 1 101 ? 0.600 1.966 1.296 1.00 87.56 101 TRP A CA 1
ATOM 753 C C . TRP A 1 101 ? 0.117 2.607 2.586 1.00 87.56 101 TRP A C 1
ATOM 755 O O . TRP A 1 101 ? 0.660 2.337 3.653 1.00 87.56 101 TRP A O 1
ATOM 765 N N . VAL A 1 102 ? -0.870 3.489 2.480 1.00 86.38 102 VAL A N 1
ATOM 766 C CA . VAL A 1 102 ? -1.396 4.262 3.606 1.00 86.38 102 VAL A CA 1
ATOM 767 C C . VAL A 1 102 ? -2.913 4.256 3.577 1.00 86.38 102 VAL A C 1
ATOM 769 O O . VAL A 1 102 ? -3.529 4.227 2.514 1.00 86.38 102 VAL A O 1
ATOM 772 N N . GLN A 1 103 ? -3.533 4.288 4.750 1.00 84.75 103 GLN A N 1
ATOM 773 C CA . GLN A 1 103 ? -4.976 4.455 4.830 1.00 84.75 103 GLN A CA 1
ATOM 774 C C . GLN A 1 103 ? -5.338 5.861 4.350 1.00 84.75 103 GLN A C 1
ATOM 776 O O . GLN A 1 103 ? -4.715 6.846 4.754 1.00 84.75 103 GLN A O 1
ATOM 781 N N . LEU A 1 104 ? -6.333 5.947 3.473 1.00 78.94 104 LEU A N 1
ATOM 782 C CA . LEU A 1 104 ? -6.898 7.215 3.054 1.00 78.94 104 LEU A CA 1
ATOM 783 C C . LEU A 1 104 ? -7.493 7.865 4.315 1.00 78.94 104 LEU A C 1
ATOM 785 O O . LEU A 1 104 ? -8.284 7.214 5.004 1.00 78.94 104 LEU A O 1
ATOM 789 N N . PRO A 1 105 ? -7.077 9.092 4.688 1.00 65.62 105 PRO A N 1
ATOM 790 C CA . PRO A 1 105 ? -7.650 9.748 5.852 1.00 65.62 105 PRO A CA 1
ATOM 791 C C . PRO A 1 105 ? -9.163 9.827 5.641 1.00 65.62 105 PRO A C 1
ATOM 793 O O . PRO A 1 105 ? -9.576 10.154 4.523 1.00 65.62 105 PRO A O 1
ATOM 796 N N . PRO A 1 106 ? -9.985 9.509 6.660 1.00 58.31 106 PRO A N 1
ATOM 797 C CA . PRO A 1 106 ? -11.430 9.576 6.520 1.00 58.31 106 PRO A CA 1
ATOM 798 C C . PRO A 1 106 ? -11.758 10.972 6.006 1.00 58.31 106 PRO A C 1
ATOM 800 O O . PRO A 1 106 ? -11.427 11.966 6.660 1.00 58.31 106 PRO A O 1
ATOM 803 N N . GLN A 1 107 ? -12.303 11.055 4.790 1.00 55.69 107 GLN A N 1
ATOM 804 C CA . GLN A 1 107 ? -12.746 12.335 4.270 1.00 55.69 107 GLN A CA 1
ATOM 805 C C . GLN A 1 107 ? -13.812 12.814 5.246 1.00 55.69 107 GLN A C 1
ATOM 807 O O . GLN A 1 107 ? -14.848 12.174 5.408 1.00 55.69 107 GLN A O 1
ATOM 812 N N . TYR A 1 108 ? -13.501 13.880 5.979 1.00 41.97 108 TYR A N 1
ATOM 813 C CA . TYR A 1 108 ? -14.502 14.587 6.750 1.00 41.97 108 TYR A CA 1
ATOM 814 C C . TYR A 1 108 ? -15.544 15.043 5.729 1.00 41.97 108 TYR A C 1
ATOM 816 O O . TYR A 1 108 ? -15.223 15.862 4.865 1.00 41.97 108 TYR A O 1
ATOM 824 N N . ASP A 1 109 ? -16.730 14.437 5.795 1.00 43.56 109 ASP A N 1
ATOM 825 C CA . ASP A 1 109 ? -17.941 14.877 5.106 1.00 43.56 109 ASP A CA 1
ATOM 826 C C . ASP A 1 109 ? -17.998 16.411 5.164 1.00 43.56 109 ASP A C 1
ATOM 828 O O . ASP A 1 109 ? -17.938 16.999 6.254 1.00 43.56 109 ASP A O 1
ATOM 832 N N . ARG A 1 110 ? -18.037 17.068 4.004 1.00 43.84 110 ARG A N 1
ATOM 833 C CA . ARG A 1 110 ? -18.242 18.511 3.914 1.00 43.84 110 ARG A CA 1
ATOM 834 C C . ARG A 1 110 ? -19.195 18.846 2.788 1.00 43.84 110 ARG A C 1
ATOM 836 O O . ARG A 1 110 ? -18.995 18.304 1.680 1.00 43.84 110 ARG A O 1
#

Foldseek 3Di:
DDDDDDDDDDDDPADPVNVVLVVLLVVLLVVQLVVVCVVVVFPWDDWDWDADPVQAIEIETAGPPDDQVNQQVSNVVSCVPRVSSVVQVVVPPDPVRYYHGGYDPPPPDD